Protein AF-A0A382F8F5-F1 (afdb_monomer_lite)

Radius of gyration: 10.91 Å; chains: 1; bounding box: 26×14×31 Å

Foldseek 3Di:
DDEDDQALVSLLVVLVVDVGYDDDPNLVVCCVPVNDVRSVVRVVSNVCSNVVVD

Sequence (54 aa):
VGFGISTPEQATAVGNVADGVVVGSALVQILNEDGIQEASNFLKALRVAIDLEQ

Organism: NCBI:txid408172

pLDDT: mean 89.09, std 9.95, range [49.16, 97.75]

Secondary structure (DSSP, 8-state):
-EE---SHHHHHHHHTTSS-EE--HHHHHHHHHT-HHHHHHHHHHHHHHHHTT-

Structure (mmCIF, N/CA/C/O backbone):
data_AF-A0A382F8F5-F1
#
_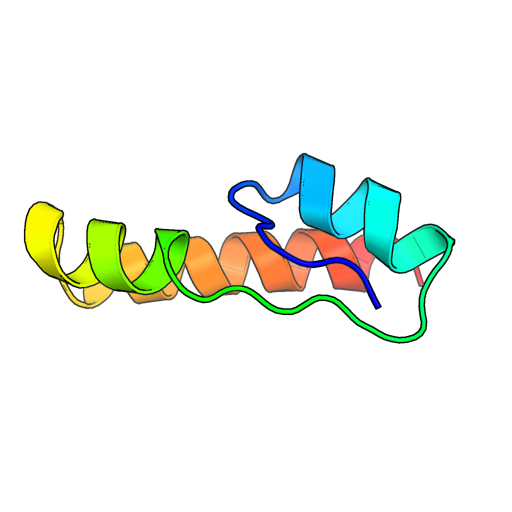entry.id   AF-A0A382F8F5-F1
#
loop_
_atom_site.group_PDB
_atom_site.id
_atom_site.type_symbol
_atom_site.label_atom_id
_atom_site.label_alt_id
_atom_site.label_comp_id
_atom_site.label_asym_id
_atom_site.label_entity_id
_atom_site.label_seq_id
_atom_site.pdbx_PDB_ins_code
_atom_site.Cartn_x
_atom_site.Cartn_y
_atom_site.Cartn_z
_atom_site.occupancy
_atom_site.B_iso_or_equiv
_atom_site.auth_seq_id
_atom_site.auth_comp_id
_atom_site.auth_asym_id
_atom_site.auth_atom_id
_atom_site.pdbx_PDB_model_num
ATOM 1 N N . VAL A 1 1 ? 13.894 -1.341 -4.043 1.00 60.78 1 VAL A N 1
ATOM 2 C CA . VAL A 1 1 ? 12.871 -1.301 -2.968 1.00 60.78 1 VAL A CA 1
ATOM 3 C C . VAL A 1 1 ? 12.867 0.082 -2.343 1.00 60.78 1 VAL A C 1
ATOM 5 O O . VAL A 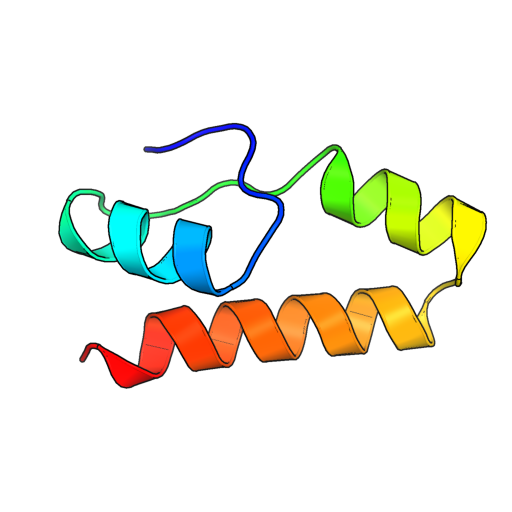1 1 ? 13.911 0.495 -1.849 1.00 60.78 1 VAL A O 1
ATOM 8 N N . GLY A 1 2 ? 11.736 0.793 -2.372 1.00 71.88 2 GLY A N 1
ATOM 9 C CA . GLY A 1 2 ? 11.551 2.019 -1.583 1.00 71.88 2 GLY A CA 1
ATOM 10 C C . GLY A 1 2 ? 10.715 1.768 -0.330 1.00 71.88 2 GLY A C 1
ATOM 11 O O . GLY A 1 2 ? 9.735 1.021 -0.366 1.00 71.88 2 GLY A O 1
ATOM 12 N N . PHE A 1 3 ? 11.129 2.386 0.775 1.00 74.75 3 PHE A N 1
ATOM 13 C CA . PHE A 1 3 ? 10.475 2.314 2.081 1.00 74.75 3 PHE A CA 1
ATOM 14 C C . PHE A 1 3 ? 9.791 3.640 2.412 1.00 74.75 3 PHE A C 1
ATOM 16 O O . PHE A 1 3 ? 10.256 4.697 1.991 1.00 74.75 3 PHE A O 1
ATOM 23 N N . GLY A 1 4 ? 8.724 3.584 3.214 1.00 80.31 4 GLY A N 1
ATOM 24 C CA . GLY A 1 4 ? 8.055 4.788 3.720 1.00 80.31 4 GLY A CA 1
ATOM 25 C C . GLY A 1 4 ? 7.186 5.500 2.682 1.00 80.31 4 GLY A C 1
ATOM 26 O O . GLY A 1 4 ? 7.047 6.716 2.737 1.00 80.31 4 GLY A O 1
ATOM 27 N N . ILE A 1 5 ? 6.625 4.749 1.732 1.00 86.44 5 ILE A N 1
ATOM 28 C CA . ILE A 1 5 ? 5.686 5.281 0.746 1.00 86.44 5 ILE A CA 1
ATOM 29 C C . ILE A 1 5 ? 4.351 5.557 1.433 1.00 86.44 5 ILE A C 1
ATOM 31 O O . ILE A 1 5 ? 3.763 4.652 2.030 1.00 86.44 5 ILE A O 1
ATOM 35 N N . SER A 1 6 ? 3.885 6.797 1.332 1.00 89.12 6 SER A N 1
ATOM 36 C CA . SER A 1 6 ? 2.656 7.254 1.984 1.00 89.12 6 SER A CA 1
ATOM 37 C C . SER A 1 6 ? 1.646 7.843 1.005 1.00 89.12 6 SER A C 1
ATOM 39 O O . SER A 1 6 ? 0.523 8.122 1.414 1.00 89.12 6 SER A O 1
ATOM 41 N N . THR A 1 7 ? 2.003 8.020 -0.273 1.00 90.00 7 THR A N 1
ATOM 42 C CA . THR A 1 7 ? 1.082 8.529 -1.301 1.00 90.00 7 THR A CA 1
ATOM 43 C C . THR A 1 7 ? 1.169 7.741 -2.616 1.00 90.00 7 THR A C 1
ATOM 45 O O . THR A 1 7 ? 2.209 7.135 -2.902 1.00 90.00 7 THR A O 1
ATOM 48 N N . PRO A 1 8 ? 0.101 7.754 -3.438 1.00 89.31 8 PRO A N 1
ATOM 49 C CA . PRO A 1 8 ? 0.110 7.179 -4.784 1.00 89.31 8 PRO A CA 1
ATOM 50 C C . PRO A 1 8 ? 1.217 7.734 -5.688 1.00 89.31 8 PRO A C 1
ATOM 52 O O . PRO A 1 8 ? 1.901 6.966 -6.352 1.00 89.31 8 PRO A O 1
ATOM 55 N N . GLU A 1 9 ? 1.476 9.039 -5.652 1.00 88.50 9 GLU A N 1
ATOM 56 C CA . GLU A 1 9 ? 2.500 9.689 -6.481 1.00 88.50 9 GLU A CA 1
ATOM 57 C C . GLU A 1 9 ? 3.911 9.213 -6.112 1.00 88.50 9 GLU A C 1
ATOM 59 O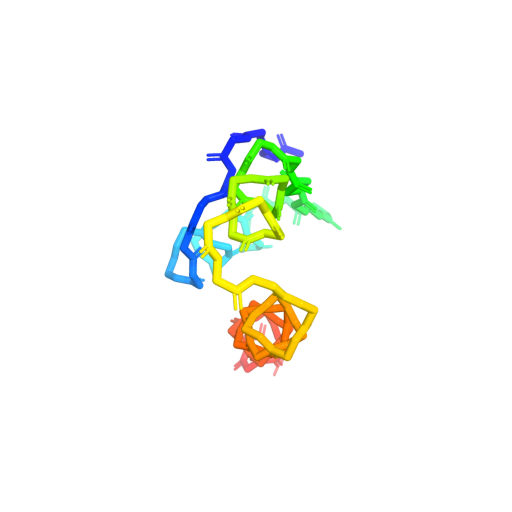 O . GLU A 1 9 ? 4.753 8.989 -6.983 1.00 88.50 9 GLU A O 1
ATOM 64 N N . GLN A 1 10 ? 4.170 9.014 -4.814 1.00 88.38 10 GLN A N 1
ATOM 65 C CA . GLN A 1 10 ? 5.420 8.414 -4.348 1.00 88.38 10 GLN A CA 1
ATOM 66 C C . GLN A 1 10 ? 5.545 6.956 -4.803 1.00 88.38 10 GLN A C 1
ATOM 68 O O . GLN A 1 10 ? 6.639 6.520 -5.160 1.00 88.38 10 GLN A O 1
ATOM 73 N N . ALA A 1 11 ? 4.440 6.205 -4.796 1.00 88.69 11 ALA A N 1
ATOM 74 C CA . ALA A 1 11 ? 4.421 4.817 -5.241 1.00 88.69 11 ALA A CA 1
ATOM 75 C C . ALA A 1 11 ? 4.764 4.698 -6.731 1.00 88.69 11 ALA A C 1
ATOM 77 O O . ALA A 1 11 ? 5.589 3.861 -7.085 1.00 88.69 11 ALA A O 1
ATOM 78 N N . THR A 1 12 ? 4.209 5.577 -7.568 1.00 88.00 12 THR A N 1
ATOM 79 C CA . THR A 1 12 ? 4.533 5.698 -8.997 1.00 88.00 12 THR A CA 1
ATOM 80 C C . THR A 1 12 ? 6.012 6.029 -9.210 1.00 88.00 12 THR A C 1
ATOM 82 O O . THR A 1 12 ? 6.742 5.273 -9.848 1.00 88.00 12 THR A O 1
ATOM 85 N N . ALA A 1 13 ? 6.502 7.107 -8.585 1.00 87.75 13 ALA A N 1
ATOM 86 C CA . ALA A 1 13 ? 7.886 7.552 -8.754 1.00 87.75 13 ALA A CA 1
ATOM 87 C C . ALA A 1 13 ? 8.915 6.476 -8.363 1.00 87.75 13 ALA A C 1
ATOM 89 O O . ALA A 1 13 ? 9.953 6.340 -9.010 1.00 87.75 13 ALA A O 1
ATOM 90 N N . VAL A 1 14 ? 8.634 5.707 -7.3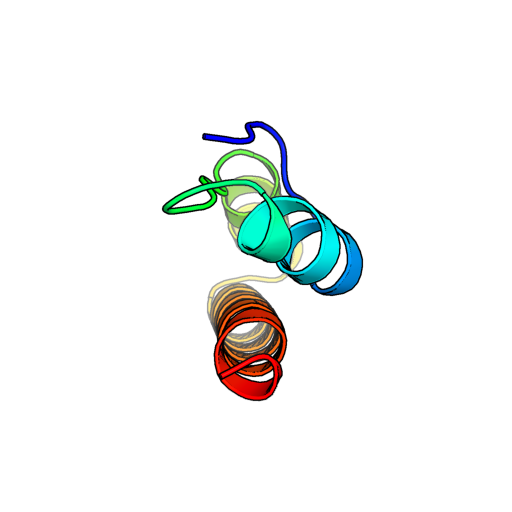07 1.00 88.06 14 VAL A N 1
ATOM 91 C CA . VAL A 1 14 ? 9.516 4.628 -6.850 1.00 88.06 14 VAL A CA 1
ATOM 92 C C . VAL A 1 14 ? 9.322 3.345 -7.655 1.00 88.06 14 VAL A C 1
ATOM 94 O O . VAL A 1 14 ? 10.310 2.661 -7.918 1.00 88.06 14 VAL A O 1
ATOM 97 N N . GLY A 1 15 ? 8.095 3.025 -8.073 1.00 85.69 15 GLY A N 1
ATOM 98 C CA . GLY A 1 15 ? 7.794 1.877 -8.933 1.00 85.69 15 GLY A CA 1
ATOM 99 C C . GLY A 1 15 ? 8.560 1.910 -10.258 1.00 85.69 15 GLY A C 1
ATOM 100 O O . GLY A 1 15 ? 9.002 0.869 -10.729 1.00 85.69 15 GLY A O 1
ATOM 101 N N . ASN A 1 16 ? 8.847 3.102 -10.787 1.00 84.44 16 ASN A N 1
ATOM 102 C CA . ASN A 1 16 ? 9.651 3.267 -12.005 1.00 84.44 16 ASN A CA 1
ATOM 103 C C . ASN A 1 16 ? 11.118 2.850 -11.879 1.00 84.44 16 ASN A C 1
ATOM 105 O O . ASN A 1 16 ? 11.786 2.612 -12.884 1.00 84.44 16 ASN A O 1
ATOM 109 N N . VAL A 1 17 ? 11.653 2.811 -10.661 1.00 87.50 17 VAL A N 1
ATOM 110 C CA . VAL A 1 17 ? 13.082 2.561 -10.409 1.00 87.50 17 VAL A CA 1
ATOM 111 C C . VAL A 1 17 ? 13.315 1.365 -9.486 1.00 87.50 17 VAL A C 1
ATOM 113 O O . VAL A 1 17 ? 14.450 1.105 -9.082 1.00 87.50 17 VAL A O 1
ATOM 116 N N . ALA A 1 18 ? 12.258 0.642 -9.116 1.00 86.44 18 ALA A N 1
ATOM 117 C CA . ALA A 1 18 ? 12.317 -0.488 -8.201 1.00 86.44 18 ALA A CA 1
ATOM 118 C C . ALA A 1 18 ? 11.323 -1.582 -8.594 1.00 86.44 18 ALA A C 1
ATOM 120 O O . ALA A 1 18 ? 10.207 -1.301 -9.002 1.00 86.44 18 ALA A O 1
ATOM 121 N N . ASP A 1 19 ? 11.669 -2.834 -8.298 1.00 86.25 19 ASP A N 1
ATOM 122 C CA . ASP A 1 19 ? 10.782 -3.991 -8.510 1.00 86.25 19 ASP A CA 1
ATOM 123 C C . ASP A 1 19 ? 9.539 -3.995 -7.599 1.00 86.25 19 ASP A C 1
ATOM 125 O O . ASP A 1 19 ? 8.677 -4.867 -7.697 1.00 86.25 19 ASP A O 1
ATOM 129 N N . GLY A 1 20 ? 9.461 -3.053 -6.656 1.00 85.38 20 GLY A N 1
ATOM 130 C CA . GLY A 1 20 ? 8.342 -2.942 -5.736 1.00 85.38 20 GLY A CA 1
ATOM 131 C C . GLY A 1 20 ? 8.503 -1.863 -4.668 1.00 85.38 20 GLY A C 1
ATOM 132 O O . GLY A 1 20 ? 9.601 -1.369 -4.370 1.00 85.38 20 GLY A O 1
ATOM 133 N N . VAL A 1 21 ? 7.363 -1.547 -4.057 1.00 89.06 21 VAL A N 1
ATOM 134 C CA . VAL A 1 21 ? 7.187 -0.563 -2.985 1.00 89.06 21 VAL A CA 1
ATOM 135 C C . VAL A 1 21 ? 6.593 -1.223 -1.745 1.00 89.06 21 VAL A C 1
ATOM 137 O O . VAL A 1 21 ? 5.734 -2.097 -1.850 1.00 89.06 21 VAL A O 1
ATOM 140 N N . VAL A 1 22 ? 7.042 -0.799 -0.560 1.00 90.50 22 VAL A N 1
ATOM 141 C CA . VAL A 1 22 ? 6.528 -1.299 0.724 1.00 90.50 22 VAL A CA 1
ATOM 142 C C . VAL A 1 22 ? 5.857 -0.162 1.489 1.00 90.50 22 VAL A C 1
ATOM 144 O O . VAL A 1 22 ? 6.490 0.844 1.818 1.00 90.50 22 VAL A O 1
ATOM 147 N N . VAL A 1 23 ? 4.575 -0.352 1.803 1.00 91.81 23 VAL A N 1
ATOM 148 C CA . VAL A 1 23 ? 3.729 0.597 2.539 1.00 91.81 23 VAL A CA 1
ATOM 149 C C . VAL A 1 23 ? 3.363 -0.020 3.887 1.00 91.81 23 VAL A C 1
ATOM 151 O O . VAL A 1 23 ? 2.704 -1.055 3.937 1.00 91.81 23 VAL A O 1
ATOM 154 N N . GLY A 1 24 ? 3.815 0.600 4.979 1.00 92.50 24 GLY A N 1
ATOM 155 C CA . GLY A 1 24 ? 3.608 0.103 6.344 1.00 92.50 24 GLY A CA 1
ATOM 156 C C . GLY A 1 24 ? 2.910 1.126 7.232 1.00 92.50 24 GLY A C 1
ATOM 157 O O . GLY A 1 24 ? 1.705 1.046 7.449 1.00 92.50 24 GLY A O 1
ATOM 158 N N . SER A 1 25 ? 3.668 2.108 7.728 1.00 94.44 25 SER A N 1
ATOM 159 C CA . SER A 1 25 ? 3.185 3.115 8.685 1.00 94.44 25 SER A CA 1
ATOM 160 C C . SER A 1 25 ? 1.971 3.898 8.186 1.00 94.44 25 SER A C 1
ATOM 162 O O . SER A 1 25 ? 1.036 4.085 8.954 1.00 94.44 25 SER A O 1
ATOM 164 N N . ALA A 1 26 ? 1.943 4.284 6.907 1.00 94.19 26 ALA A N 1
ATOM 165 C CA . ALA A 1 26 ? 0.807 4.992 6.316 1.00 94.19 26 ALA A CA 1
ATOM 166 C C . ALA A 1 26 ? -0.489 4.167 6.369 1.00 94.19 26 ALA A C 1
ATOM 168 O O . ALA A 1 26 ? -1.534 4.679 6.754 1.00 94.19 26 ALA A O 1
ATOM 169 N N . LEU A 1 27 ? -0.417 2.866 6.060 1.00 95.69 27 LEU A N 1
ATOM 170 C CA . LEU A 1 27 ? -1.579 1.979 6.135 1.00 95.69 27 LEU A CA 1
ATOM 171 C C . LEU A 1 27 ? -2.058 1.805 7.580 1.00 95.69 27 LEU A C 1
ATOM 173 O O . LEU A 1 27 ? -3.258 1.839 7.834 1.00 95.69 27 LEU A O 1
ATOM 177 N N . VAL A 1 28 ? -1.127 1.628 8.524 1.00 95.75 28 VAL A N 1
ATOM 178 C CA . VAL A 1 28 ? -1.454 1.494 9.953 1.00 95.75 28 VAL A CA 1
ATOM 179 C C . VAL A 1 28 ? -2.106 2.769 10.485 1.00 95.75 28 VAL A C 1
ATOM 181 O O . VAL A 1 28 ? -3.081 2.681 11.225 1.00 95.75 28 VAL A O 1
ATOM 184 N N . GLN A 1 29 ? -1.603 3.939 10.088 1.00 96.19 29 GLN A N 1
ATOM 185 C CA . GLN A 1 29 ? -2.169 5.223 10.482 1.00 96.19 29 GLN A CA 1
ATOM 186 C C . GLN A 1 29 ? -3.608 5.375 9.974 1.00 96.19 29 GLN A C 1
ATOM 188 O O . GLN A 1 29 ? -4.501 5.600 10.782 1.00 96.19 29 GLN A O 1
ATOM 193 N N . ILE A 1 30 ? -3.853 5.146 8.680 1.00 96.81 30 ILE A N 1
ATOM 194 C CA . ILE A 1 30 ? -5.199 5.236 8.087 1.00 96.81 30 ILE A CA 1
ATOM 195 C C . ILE A 1 30 ? -6.152 4.222 8.731 1.00 96.81 30 ILE A C 1
ATOM 197 O O . ILE A 1 30 ? -7.292 4.546 9.045 1.00 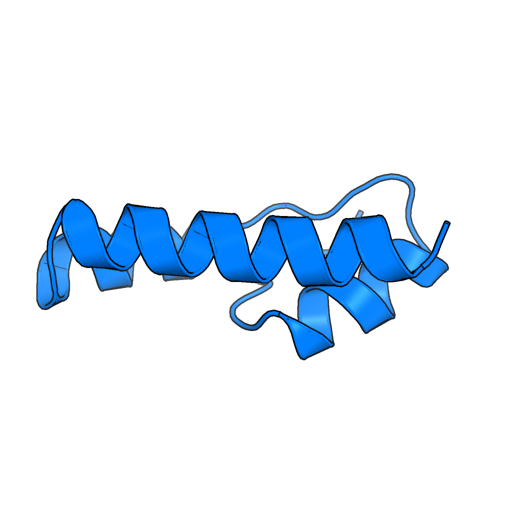96.81 30 ILE A O 1
ATOM 201 N N . LEU A 1 31 ? -5.695 2.992 8.987 1.00 96.56 31 LEU A N 1
ATOM 202 C CA . LEU A 1 31 ? -6.507 1.991 9.686 1.00 96.56 31 LEU A CA 1
ATOM 203 C C . LEU A 1 31 ? -6.918 2.447 11.089 1.00 96.56 31 LEU A C 1
ATOM 205 O O . LEU A 1 31 ? -8.020 2.125 11.528 1.00 96.56 31 LEU A O 1
ATOM 209 N N . ASN A 1 32 ? -6.030 3.153 11.787 1.00 97.44 32 ASN A N 1
ATOM 210 C CA . ASN A 1 32 ? -6.272 3.635 13.139 1.00 97.44 32 ASN A CA 1
ATOM 211 C C . ASN A 1 32 ? -7.138 4.907 13.173 1.00 97.44 32 ASN A C 1
ATOM 213 O O . ASN A 1 32 ? -7.922 5.071 14.102 1.00 97.44 32 ASN A O 1
ATOM 217 N N . GLU A 1 33 ? -6.989 5.796 12.190 1.00 97.62 33 GLU A N 1
ATOM 218 C CA . GLU A 1 33 ? -7.665 7.100 12.139 1.00 97.62 33 GLU A CA 1
ATOM 219 C C . GLU A 1 33 ? -9.015 7.032 11.407 1.00 97.62 33 GLU A C 1
ATOM 221 O O . GLU A 1 33 ? -10.020 7.513 11.929 1.00 97.62 33 GLU A O 1
ATOM 226 N N . ASP A 1 34 ? -9.060 6.371 10.249 1.00 97.56 34 ASP A N 1
ATOM 227 C CA . ASP A 1 34 ? -10.188 6.420 9.306 1.00 97.56 34 ASP A CA 1
ATOM 228 C C . ASP A 1 34 ? -10.872 5.053 9.098 1.00 97.56 34 ASP A C 1
ATOM 230 O O . ASP A 1 34 ? -11.986 4.953 8.577 1.00 97.56 34 ASP A O 1
ATOM 234 N N . GLY A 1 35 ? -10.224 3.969 9.529 1.00 97.50 35 GLY A N 1
ATOM 235 C CA . GLY A 1 35 ? -10.776 2.618 9.513 1.00 97.50 35 GLY A CA 1
ATOM 236 C C . GLY A 1 35 ? -10.572 1.844 8.204 1.00 97.50 35 GLY A C 1
ATOM 237 O O . GLY A 1 35 ? -9.855 2.235 7.283 1.00 97.50 35 GLY A O 1
ATOM 238 N N . ILE A 1 36 ? -11.196 0.663 8.136 1.00 97.75 36 ILE A N 1
ATOM 239 C CA . ILE A 1 36 ? -10.934 -0.350 7.093 1.00 97.75 36 ILE A CA 1
ATOM 240 C C . ILE A 1 36 ? -11.324 0.133 5.691 1.00 97.75 36 ILE A C 1
ATOM 242 O O . ILE A 1 36 ? -10.642 -0.192 4.717 1.00 97.75 36 ILE A O 1
ATOM 246 N N . GLN A 1 37 ? -12.421 0.886 5.572 1.00 97.69 37 GLN A N 1
ATOM 247 C CA . GLN A 1 37 ? -12.908 1.343 4.271 1.00 97.69 37 GLN A CA 1
ATOM 248 C C . GLN A 1 37 ? -11.908 2.301 3.610 1.00 97.69 37 GLN A C 1
ATOM 250 O O . GLN A 1 37 ? -11.579 2.129 2.433 1.00 97.69 37 GLN A O 1
ATOM 255 N N . GLU A 1 38 ? -11.352 3.218 4.395 1.00 97.69 38 GLU A N 1
ATOM 256 C CA . GLU A 1 38 ? -10.380 4.204 3.927 1.00 97.69 38 GLU A CA 1
ATOM 257 C C . GLU A 1 38 ? -9.005 3.598 3.698 1.00 97.69 38 GLU A C 1
ATOM 259 O O . GLU A 1 38 ? -8.384 3.865 2.669 1.00 97.69 38 GLU A O 1
ATOM 264 N N . ALA A 1 39 ? -8.597 2.643 4.530 1.00 97.06 39 ALA A N 1
ATOM 265 C CA . ALA A 1 39 ? -7.423 1.827 4.249 1.00 97.06 39 ALA A CA 1
ATOM 266 C C . ALA A 1 39 ? -7.552 1.061 2.915 1.00 97.06 39 ALA A C 1
ATOM 268 O O . ALA A 1 39 ? -6.603 0.995 2.131 1.00 97.06 39 ALA A O 1
ATOM 269 N N . SER A 1 40 ? -8.736 0.514 2.612 1.00 97.56 40 SER A N 1
ATOM 270 C CA . SER A 1 40 ? -8.996 -0.158 1.333 1.00 97.56 40 SER A CA 1
ATOM 271 C C . SER A 1 40 ? -8.942 0.813 0.152 1.00 97.56 40 SER A C 1
ATOM 273 O O . SER A 1 40 ? -8.357 0.487 -0.883 1.00 97.56 40 SER A O 1
ATOM 275 N N . ASN A 1 41 ? -9.520 2.006 0.297 1.00 97.44 41 ASN A N 1
ATOM 276 C CA . ASN A 1 41 ? -9.504 3.036 -0.740 1.00 97.44 41 ASN A CA 1
ATOM 277 C C . ASN A 1 41 ? -8.079 3.531 -1.024 1.00 97.44 41 ASN A C 1
ATOM 279 O O . ASN A 1 41 ? -7.687 3.636 -2.186 1.00 97.44 41 ASN A O 1
ATOM 283 N N . PHE A 1 42 ? -7.274 3.717 0.020 1.00 95.88 42 PHE A N 1
ATOM 284 C CA . PHE A 1 42 ? -5.857 4.047 -0.095 1.00 95.88 42 PHE A CA 1
ATOM 285 C C . PHE A 1 42 ? -5.062 2.974 -0.854 1.00 95.88 42 PHE A C 1
ATOM 287 O O . PHE A 1 42 ? -4.343 3.289 -1.803 1.00 95.88 42 PHE A O 1
ATOM 294 N N . LEU A 1 43 ? -5.239 1.693 -0.511 1.00 95.44 43 LEU A N 1
ATOM 295 C CA . LEU A 1 43 ? -4.572 0.589 -1.213 1.00 95.44 43 LEU A CA 1
ATOM 296 C C . LEU A 1 43 ? -4.990 0.488 -2.686 1.00 95.44 43 LEU A C 1
ATOM 298 O O . LEU A 1 43 ? -4.150 0.207 -3.541 1.00 95.44 43 LEU A O 1
ATOM 302 N N . LYS A 1 44 ? -6.264 0.742 -3.006 1.00 96.31 44 LYS A N 1
ATOM 303 C CA . LYS A 1 44 ? -6.732 0.802 -4.401 1.00 96.31 44 LYS A CA 1
ATOM 304 C C . LYS A 1 44 ? -6.066 1.941 -5.165 1.00 96.31 44 LYS A C 1
ATOM 306 O O . LYS A 1 44 ? -5.614 1.714 -6.281 1.00 96.31 44 LYS A O 1
ATOM 311 N N . ALA A 1 45 ? -5.974 3.130 -4.570 1.00 94.56 45 ALA A N 1
ATOM 312 C CA . ALA A 1 45 ? -5.314 4.274 -5.194 1.00 94.56 45 ALA A CA 1
ATOM 313 C C . ALA A 1 45 ? -3.828 3.990 -5.463 1.00 94.56 45 ALA A C 1
ATOM 315 O O . ALA A 1 45 ? -3.353 4.230 -6.570 1.00 94.56 45 ALA A O 1
ATOM 316 N N . LEU A 1 46 ? -3.121 3.396 -4.494 1.00 93.56 46 LEU A N 1
ATOM 317 C CA . LEU A 1 46 ? -1.738 2.942 -4.670 1.00 93.56 46 LEU A CA 1
ATOM 318 C C . LEU A 1 46 ? -1.610 1.926 -5.810 1.00 93.56 46 LEU A C 1
ATOM 320 O O . LEU A 1 46 ? -0.710 2.039 -6.635 1.00 93.56 46 LEU A O 1
ATOM 324 N N . ARG A 1 47 ? -2.512 0.939 -5.875 1.00 93.19 47 ARG A N 1
ATOM 325 C CA . ARG A 1 47 ? -2.481 -0.084 -6.925 1.00 93.19 47 ARG A CA 1
ATOM 326 C C . ARG A 1 47 ? -2.697 0.520 -8.310 1.00 93.19 47 ARG A C 1
ATOM 328 O O . ARG A 1 47 ? -1.929 0.219 -9.214 1.00 93.19 47 ARG A O 1
ATOM 335 N N . VAL A 1 48 ? -3.694 1.393 -8.455 1.00 93.88 48 VAL A N 1
ATOM 336 C CA . VAL A 1 48 ? -3.964 2.111 -9.710 1.00 93.88 48 VAL A CA 1
ATOM 337 C C . VAL A 1 48 ? -2.741 2.921 -10.142 1.00 93.88 48 VAL A C 1
ATOM 339 O O . VAL A 1 48 ? -2.353 2.865 -11.301 1.00 93.88 48 VAL A O 1
ATOM 342 N N . ALA A 1 49 ? -2.101 3.626 -9.212 1.00 90.12 49 ALA A N 1
ATOM 343 C CA . ALA A 1 49 ? -0.939 4.459 -9.505 1.00 90.12 49 ALA A CA 1
ATOM 344 C C . ALA A 1 49 ? 0.298 3.665 -9.968 1.00 90.12 49 ALA A C 1
ATOM 346 O O . ALA A 1 49 ? 1.097 4.188 -10.739 1.00 90.12 49 ALA A O 1
ATOM 347 N N . ILE A 1 50 ? 0.448 2.413 -9.524 1.00 88.00 50 ILE A N 1
ATOM 3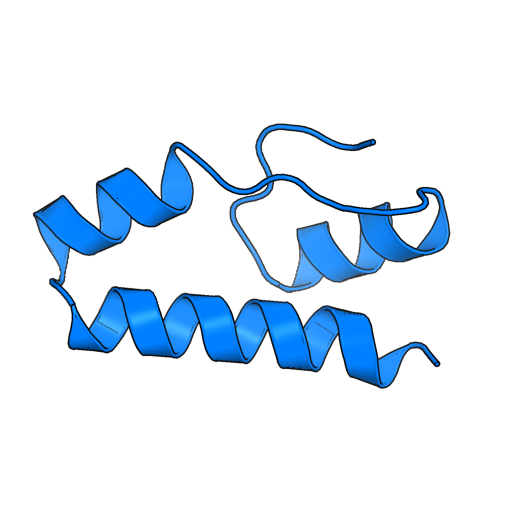48 C CA . ILE A 1 50 ? 1.527 1.509 -9.959 1.00 88.00 50 ILE A CA 1
ATOM 349 C C . ILE A 1 50 ? 1.172 0.809 -11.282 1.00 88.00 50 ILE A C 1
ATOM 351 O O . ILE A 1 50 ? 2.044 0.588 -12.115 1.00 88.00 50 ILE A O 1
ATOM 355 N N . ASP A 1 51 ? -0.098 0.452 -11.484 1.00 88.38 51 ASP A N 1
ATOM 356 C CA . ASP A 1 51 ? -0.553 -0.273 -12.679 1.00 88.38 51 ASP A CA 1
ATOM 357 C C . ASP A 1 51 ? -0.643 0.600 -13.931 1.00 88.38 51 ASP A C 1
ATOM 359 O O . ASP A 1 51 ? -0.489 0.091 -15.037 1.00 88.38 51 ASP A O 1
ATOM 363 N N . LEU A 1 52 ? -0.922 1.897 -13.773 1.00 76.12 52 LEU A N 1
ATOM 364 C CA . LEU A 1 52 ? -1.041 2.836 -14.893 1.00 76.12 52 LEU A CA 1
ATOM 365 C C . LEU A 1 52 ? 0.302 3.146 -15.581 1.00 76.12 52 LEU A C 1
ATOM 367 O O . LEU A 1 52 ? 0.293 3.791 -16.625 1.00 76.12 52 LEU A O 1
ATOM 371 N N . GLU A 1 53 ? 1.428 2.677 -15.034 1.00 59.94 53 GLU A N 1
ATOM 372 C CA . GLU A 1 53 ? 2.772 2.816 -15.620 1.00 59.94 53 GLU A CA 1
ATOM 373 C C . GLU A 1 53 ? 3.320 1.492 -16.193 1.00 59.94 53 GLU A C 1
ATOM 375 O O . GLU A 1 53 ? 4.528 1.252 -16.176 1.00 59.94 53 GLU A O 1
ATOM 380 N N . GLN A 1 54 ? 2.432 0.626 -16.700 1.00 49.16 54 GLN A N 1
ATOM 381 C CA . GLN A 1 54 ? 2.778 -0.562 -17.503 1.00 49.16 54 GLN A CA 1
ATOM 382 C C . GLN A 1 54 ? 2.564 -0.317 -19.000 1.00 49.16 54 GLN A C 1
ATOM 384 O O . GLN A 1 54 ? 1.470 0.169 -19.373 1.00 49.16 54 GLN A O 1
#

InterPro domains:
  IPR002028 Tryptophan synthase, alpha chain [PF00290] (1-45)
  IPR011060 Ribulose-phosphate binding barrel [SSF51366] (1-50)
  IPR013785 Aldolase-type TIM barrel [G3DSA:3.20.20.70] (1-51)